Protein AF-A0A4R3S6U0-F1 (afdb_monomer)

Structure (mmCIF, N/CA/C/O backbone):
data_AF-A0A4R3S6U0-F1
#
_entry.id   AF-A0A4R3S6U0-F1
#
loop_
_atom_site.group_PDB
_atom_site.id
_atom_site.type_symbol
_atom_site.label_atom_id
_atom_site.label_alt_id
_atom_site.label_comp_id
_atom_site.label_asym_id
_atom_site.label_entity_id
_atom_site.label_seq_id
_atom_site.pdbx_PDB_ins_code
_atom_site.Cartn_x
_atom_site.Cartn_y
_atom_site.Cartn_z
_atom_site.occupancy
_atom_site.B_iso_or_equiv
_atom_site.auth_seq_id
_atom_site.auth_comp_id
_atom_site.auth_asym_id
_atom_site.auth_atom_id
_atom_site.pdbx_PDB_model_num
ATOM 1 N N . MET A 1 1 ? 14.687 -6.524 -34.944 1.00 71.06 1 MET A N 1
ATOM 2 C CA . MET A 1 1 ? 13.604 -5.857 -34.183 1.00 71.06 1 MET A CA 1
ATOM 3 C C . MET A 1 1 ? 13.564 -6.293 -32.720 1.00 71.06 1 MET A C 1
ATOM 5 O O . MET A 1 1 ? 13.614 -5.415 -31.875 1.00 71.06 1 MET A O 1
ATOM 9 N N . VAL A 1 2 ? 13.598 -7.597 -32.407 1.00 88.25 2 VAL A N 1
ATOM 10 C CA . VAL A 1 2 ? 13.512 -8.126 -31.023 1.00 88.25 2 VAL A CA 1
ATOM 11 C C . VAL A 1 2 ? 14.569 -7.566 -30.052 1.00 88.25 2 VAL A C 1
ATOM 13 O O . VAL A 1 2 ? 14.244 -7.208 -28.924 1.00 88.25 2 VAL A O 1
ATOM 16 N N . VAL A 1 3 ? 15.829 -7.433 -30.481 1.00 93.69 3 VAL A N 1
ATOM 17 C CA . VAL A 1 3 ? 16.906 -6.890 -29.624 1.00 93.69 3 VAL A CA 1
ATOM 18 C C . VAL A 1 3 ? 16.669 -5.418 -29.277 1.00 93.69 3 VAL A C 1
ATOM 20 O O . VAL A 1 3 ? 16.822 -5.022 -28.127 1.00 93.69 3 VAL A O 1
ATOM 23 N N . VAL A 1 4 ? 16.241 -4.618 -30.257 1.00 94.50 4 VAL A N 1
ATOM 24 C CA . VAL A 1 4 ? 15.948 -3.190 -30.058 1.00 94.50 4 VAL A CA 1
ATOM 25 C C . VAL A 1 4 ? 14.746 -3.016 -29.132 1.00 94.50 4 VAL A C 1
ATOM 27 O O . VAL A 1 4 ? 14.790 -2.193 -28.224 1.00 94.50 4 VAL A O 1
ATOM 30 N N . THR A 1 5 ? 13.697 -3.828 -29.305 1.00 95.50 5 THR A N 1
ATOM 31 C CA . THR A 1 5 ? 12.527 -3.793 -28.419 1.00 95.50 5 THR A CA 1
ATOM 32 C C . THR A 1 5 ? 12.876 -4.211 -26.994 1.00 95.50 5 THR A C 1
ATOM 34 O O . THR A 1 5 ? 12.446 -3.548 -26.058 1.00 95.50 5 THR A O 1
ATOM 37 N N . LEU A 1 6 ? 13.691 -5.257 -26.809 1.00 96.31 6 LEU A N 1
ATOM 38 C CA . LEU A 1 6 ? 14.139 -5.690 -25.481 1.00 96.31 6 LEU A CA 1
ATOM 39 C C . LEU A 1 6 ? 14.967 -4.606 -24.790 1.00 96.31 6 LEU A C 1
ATOM 41 O O . LEU A 1 6 ? 14.669 -4.251 -23.655 1.00 96.31 6 LEU A O 1
ATOM 45 N N . ALA A 1 7 ? 15.951 -4.035 -25.490 1.00 96.06 7 ALA A N 1
ATOM 46 C CA . ALA A 1 7 ? 16.781 -2.963 -24.949 1.00 96.06 7 ALA A CA 1
ATOM 47 C C . ALA A 1 7 ? 15.942 -1.745 -24.530 1.00 96.06 7 ALA A C 1
ATOM 49 O O . ALA A 1 7 ? 16.157 -1.189 -23.453 1.00 96.06 7 ALA A O 1
ATOM 50 N N . LEU A 1 8 ? 14.948 -1.366 -25.342 1.00 97.25 8 LEU A N 1
ATOM 51 C CA . LEU A 1 8 ? 14.036 -0.272 -25.019 1.00 97.25 8 LEU A CA 1
ATOM 52 C C . LEU A 1 8 ? 13.187 -0.583 -23.779 1.00 97.25 8 LEU A C 1
ATOM 54 O O . LEU A 1 8 ? 13.078 0.261 -22.895 1.00 97.25 8 LEU A O 1
ATOM 58 N N . VAL A 1 9 ? 12.623 -1.790 -23.677 1.00 95.75 9 VAL A N 1
ATOM 59 C CA . VAL A 1 9 ? 11.838 -2.208 -22.503 1.00 95.75 9 VAL A CA 1
ATOM 60 C C . VAL A 1 9 ? 12.694 -2.186 -21.238 1.00 95.75 9 VAL A C 1
ATOM 62 O O . VAL A 1 9 ? 12.260 -1.648 -20.223 1.00 95.75 9 VAL A O 1
ATOM 65 N N . THR A 1 10 ? 13.922 -2.709 -21.293 1.00 95.25 10 THR A N 1
ATOM 66 C CA . THR A 1 10 ? 14.844 -2.685 -20.150 1.00 95.25 10 THR A CA 1
ATOM 67 C C . THR A 1 10 ? 15.194 -1.257 -19.740 1.00 95.25 10 THR A C 1
ATOM 69 O O . THR A 1 10 ? 15.184 -0.949 -18.549 1.00 95.25 10 THR A O 1
ATOM 72 N N . LEU A 1 11 ? 15.454 -0.370 -20.705 1.00 96.88 11 LEU A N 1
ATOM 73 C CA . LEU A 1 11 ? 15.731 1.037 -20.427 1.00 96.88 11 LEU A CA 1
ATOM 74 C C . LEU A 1 11 ? 14.535 1.718 -19.751 1.00 96.88 11 LEU A C 1
ATOM 76 O O . LEU A 1 11 ? 14.707 2.370 -18.725 1.00 96.88 11 LEU A O 1
ATOM 80 N N . LEU A 1 12 ? 13.325 1.537 -20.286 1.00 95.56 12 LEU A N 1
ATOM 81 C CA . LEU A 1 12 ? 12.105 2.117 -19.721 1.00 95.56 12 LEU A CA 1
ATOM 82 C C . LEU A 1 12 ? 11.818 1.584 -18.313 1.00 95.56 12 LEU A C 1
ATOM 84 O O . LEU A 1 12 ? 11.481 2.365 -17.424 1.00 95.56 12 LEU A O 1
ATOM 88 N N . ALA A 1 13 ? 12.005 0.281 -18.086 1.00 93.56 13 ALA A N 1
ATOM 89 C CA . ALA A 1 13 ? 11.880 -0.321 -16.762 1.00 93.56 13 ALA A CA 1
ATOM 90 C C . ALA A 1 13 ? 12.914 0.254 -15.779 1.00 93.56 13 ALA A C 1
ATOM 92 O O . ALA A 1 13 ? 12.564 0.593 -14.650 1.00 93.56 13 ALA A O 1
ATOM 93 N N . GLY A 1 14 ? 14.164 0.434 -16.217 1.00 94.44 14 GLY A N 1
ATOM 94 C CA . GLY A 1 14 ? 15.216 1.066 -15.421 1.00 94.44 14 GLY A CA 1
ATOM 95 C C . GLY A 1 14 ? 14.895 2.520 -15.065 1.00 94.44 14 GLY A C 1
ATOM 96 O O . GLY A 1 14 ? 14.987 2.898 -13.901 1.00 94.44 14 GLY A O 1
ATOM 97 N N . VAL A 1 15 ? 14.446 3.321 -16.036 1.00 95.75 15 VAL A N 1
ATOM 98 C CA . VAL A 1 15 ? 14.030 4.718 -15.811 1.00 95.75 15 VAL A CA 1
ATOM 99 C C . VAL A 1 15 ? 12.855 4.792 -14.838 1.00 95.75 15 VAL A C 1
ATOM 101 O O . VAL A 1 15 ? 12.877 5.604 -13.915 1.00 95.75 15 VAL A O 1
ATOM 104 N N . ARG A 1 16 ? 11.854 3.920 -15.000 1.00 93.56 16 ARG A N 1
ATOM 105 C CA . ARG A 1 16 ? 10.701 3.818 -14.096 1.00 93.56 16 ARG A CA 1
ATOM 106 C C . ARG A 1 16 ? 11.122 3.457 -12.675 1.00 93.56 16 ARG A C 1
ATOM 108 O O . ARG A 1 16 ? 10.595 4.023 -11.722 1.00 93.56 16 ARG A O 1
ATOM 115 N N . LEU A 1 17 ? 12.052 2.516 -12.535 1.00 93.44 17 LEU A N 1
ATOM 116 C CA . LEU A 1 17 ? 12.566 2.103 -11.237 1.00 93.44 17 LEU A CA 1
ATOM 117 C C . LEU A 1 17 ? 13.299 3.259 -10.557 1.00 93.44 17 LEU A C 1
ATOM 119 O O . LEU A 1 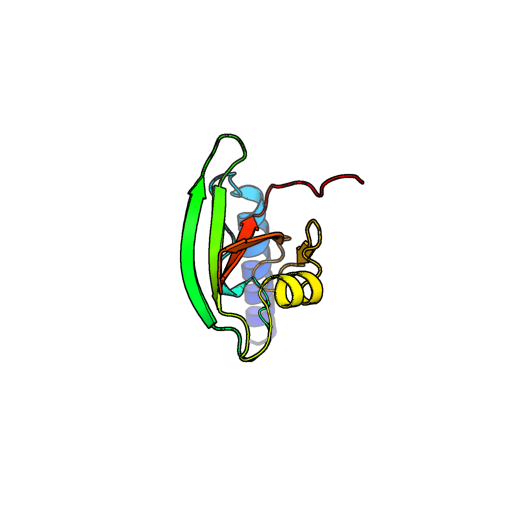17 ? 12.996 3.589 -9.417 1.00 93.44 17 LEU A O 1
ATOM 123 N N . VAL A 1 18 ? 14.223 3.909 -11.267 1.00 93.94 18 VAL A N 1
ATOM 124 C CA . VAL A 1 18 ? 14.965 5.056 -10.734 1.00 93.94 18 VAL A CA 1
ATOM 125 C C . VAL A 1 18 ? 14.008 6.180 -10.340 1.00 93.94 18 VAL A C 1
ATOM 127 O O . VAL A 1 18 ? 14.171 6.752 -9.266 1.00 93.94 18 VAL A O 1
ATOM 130 N N . SER A 1 19 ? 12.978 6.463 -11.144 1.00 92.25 19 SER A N 1
ATOM 131 C CA . SER A 1 19 ? 12.027 7.532 -10.831 1.00 92.25 19 SER A CA 1
ATOM 132 C C . SER A 1 19 ? 11.189 7.248 -9.583 1.00 92.25 19 SER A C 1
ATOM 134 O O . SER A 1 19 ? 10.945 8.176 -8.816 1.00 92.25 19 SER A O 1
ATOM 136 N N . LEU A 1 20 ? 10.813 5.987 -9.326 1.00 90.56 20 LEU A N 1
ATOM 137 C CA . LEU A 1 20 ? 10.078 5.604 -8.112 1.00 90.56 20 LEU A CA 1
ATOM 138 C C . LEU A 1 20 ? 10.812 5.952 -6.826 1.00 90.56 20 LEU A C 1
ATOM 140 O O . LEU A 1 20 ? 10.161 6.293 -5.847 1.00 90.56 20 LEU A O 1
ATOM 144 N N . PHE A 1 21 ? 12.137 5.818 -6.816 1.00 89.19 21 PHE A N 1
ATOM 145 C CA . PHE A 1 21 ? 12.943 6.060 -5.622 1.00 89.19 21 PHE A CA 1
ATOM 146 C C . PHE A 1 21 ? 13.496 7.485 -5.577 1.00 89.19 21 PHE A C 1
ATOM 148 O O . PHE A 1 21 ? 13.505 8.092 -4.512 1.00 89.19 21 PHE A O 1
ATOM 155 N N . ALA A 1 22 ? 13.929 8.042 -6.713 1.00 92.25 22 ALA A N 1
ATOM 156 C CA . ALA A 1 22 ? 14.519 9.380 -6.767 1.00 92.25 22 ALA A CA 1
ATOM 157 C C . ALA A 1 22 ? 13.505 10.500 -6.483 1.00 92.25 22 ALA A C 1
ATOM 159 O O . ALA A 1 22 ? 13.891 11.556 -5.990 1.00 92.25 22 ALA A O 1
ATOM 160 N N . PHE A 1 23 ? 12.225 10.267 -6.784 1.00 91.56 23 PHE A N 1
ATOM 161 C CA . PHE A 1 23 ? 11.142 11.228 -6.560 1.00 91.56 23 PHE A CA 1
ATOM 162 C C . PHE A 1 23 ? 10.154 10.777 -5.478 1.00 91.56 23 PHE A C 1
ATOM 164 O O . PHE A 1 23 ? 9.062 11.333 -5.398 1.00 91.56 23 PHE A O 1
ATOM 171 N N . ALA A 1 24 ? 10.514 9.781 -4.662 1.00 91.31 24 ALA A N 1
ATOM 172 C CA . ALA A 1 24 ? 9.668 9.340 -3.561 1.00 91.31 24 ALA A CA 1
ATOM 173 C C . ALA A 1 24 ? 9.504 10.467 -2.534 1.00 91.31 24 ALA A C 1
ATOM 175 O O . ALA A 1 24 ? 10.493 11.051 -2.086 1.00 91.31 24 ALA A O 1
ATOM 176 N N . THR A 1 25 ? 8.267 10.743 -2.129 1.00 92.25 25 THR A N 1
ATOM 177 C CA . THR A 1 25 ? 7.971 11.734 -1.087 1.00 92.25 25 THR A CA 1
ATOM 178 C C . THR A 1 25 ? 7.143 11.127 0.035 1.00 92.25 25 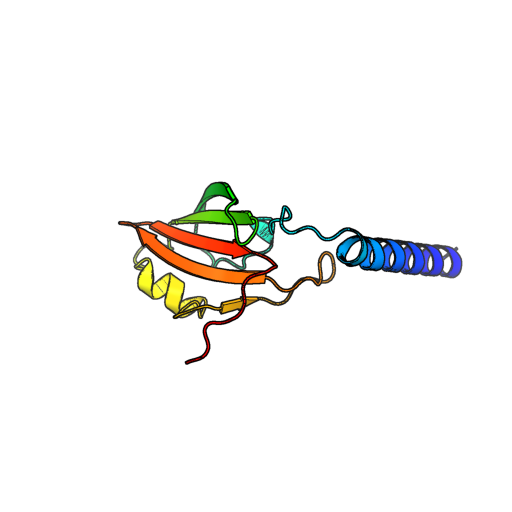THR A C 1
ATOM 180 O O . THR A 1 25 ? 6.388 10.179 -0.183 1.00 92.25 25 THR A O 1
ATOM 183 N N . GLU A 1 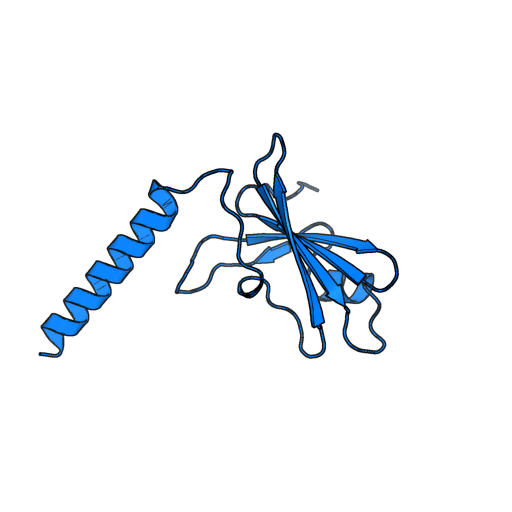26 ? 7.206 11.720 1.230 1.00 88.19 26 GLU A N 1
ATOM 184 C CA . GLU A 1 26 ? 6.308 11.370 2.343 1.00 88.19 26 GLU A CA 1
ATOM 185 C C . GLU A 1 26 ? 4.823 11.553 1.980 1.00 88.19 26 GLU A C 1
ATOM 187 O O . GLU A 1 26 ? 3.952 11.011 2.651 1.00 88.19 26 GLU A O 1
ATOM 192 N N . GLY A 1 27 ? 4.529 12.279 0.895 1.00 92.38 27 GLY A N 1
ATOM 193 C CA . GLY A 1 27 ? 3.194 12.442 0.337 1.00 92.38 27 GLY A CA 1
ATOM 194 C C . GLY A 1 27 ? 2.683 11.253 -0.481 1.00 92.38 27 GLY A C 1
ATOM 195 O O . GLY A 1 27 ? 1.495 11.232 -0.813 1.00 92.38 27 GLY A O 1
ATOM 196 N N . ASP A 1 28 ? 3.535 10.293 -0.831 1.00 93.50 28 ASP A N 1
ATOM 197 C CA . ASP A 1 28 ? 3.154 9.144 -1.648 1.00 93.50 28 ASP A CA 1
ATOM 198 C C . ASP A 1 28 ? 2.389 8.110 -0.829 1.00 93.50 28 ASP A C 1
ATOM 200 O O . ASP A 1 28 ? 2.788 7.761 0.281 1.00 93.50 28 ASP A O 1
ATOM 204 N N . VAL A 1 29 ? 1.328 7.563 -1.421 1.00 95.44 29 VAL A N 1
ATOM 205 C CA . VAL A 1 29 ? 0.544 6.481 -0.823 1.00 95.44 29 VAL A CA 1
ATOM 206 C C . VAL A 1 29 ? 0.428 5.304 -1.787 1.00 95.44 29 VAL A C 1
ATOM 208 O O . VAL A 1 29 ? 0.358 5.517 -3.003 1.00 95.44 29 VAL A O 1
ATOM 211 N N . PRO A 1 30 ? 0.453 4.066 -1.274 1.00 94.38 30 PRO A N 1
ATOM 212 C CA . PRO A 1 30 ? 0.227 2.885 -2.087 1.00 94.38 30 PRO A CA 1
ATOM 213 C C . PRO A 1 30 ? -1.216 2.845 -2.611 1.00 94.38 30 PRO A C 1
ATOM 215 O O . PRO A 1 30 ? -2.133 3.156 -1.855 1.00 94.38 30 PRO A O 1
ATOM 218 N N . PRO A 1 31 ? -1.447 2.449 -3.878 1.00 93.19 31 PRO A N 1
ATOM 219 C CA . PRO A 1 31 ? -2.805 2.260 -4.390 1.00 93.19 31 PRO A CA 1
ATOM 220 C C . PRO A 1 31 ? -3.464 1.053 -3.713 1.00 93.19 31 PRO A C 1
ATOM 222 O O . PRO A 1 31 ? -2.765 0.079 -3.414 1.00 93.19 31 PRO A O 1
ATOM 225 N N . ALA A 1 32 ? -4.792 1.031 -3.561 1.00 93.06 32 ALA A N 1
ATOM 226 C CA . ALA A 1 32 ? -5.492 -0.121 -2.973 1.00 93.06 32 ALA A CA 1
ATOM 227 C C . ALA A 1 32 ? -5.161 -1.464 -3.652 1.00 93.06 32 ALA A C 1
ATOM 229 O O . ALA A 1 32 ? -5.022 -2.484 -2.981 1.00 93.06 32 ALA A O 1
ATOM 230 N N . SER A 1 33 ? -4.924 -1.466 -4.971 1.00 90.94 33 SER A N 1
ATOM 231 C CA . SER A 1 33 ? -4.521 -2.662 -5.730 1.00 90.94 33 SER A CA 1
ATOM 232 C C . SER A 1 33 ? -3.175 -3.261 -5.305 1.00 90.94 33 SER A C 1
ATOM 234 O O . SER A 1 33 ? -2.817 -4.351 -5.746 1.00 90.94 33 SER A O 1
ATOM 236 N N . SER A 1 34 ? -2.382 -2.534 -4.517 1.00 92.00 34 SER A N 1
ATOM 237 C CA . SER A 1 34 ? -1.138 -3.045 -3.948 1.00 92.00 34 SER A CA 1
ATOM 238 C C . SER A 1 34 ? -1.361 -3.864 -2.679 1.00 92.00 34 SER A C 1
ATOM 240 O O . SER A 1 34 ? -0.431 -4.546 -2.268 1.00 92.00 34 SER A O 1
ATOM 242 N N . VAL A 1 35 ? -2.552 -3.844 -2.074 1.00 92.12 35 VAL A N 1
ATOM 243 C CA . VAL A 1 35 ? -2.900 -4.664 -0.906 1.00 92.12 35 VAL A CA 1
ATOM 244 C C . VAL A 1 35 ? -3.578 -5.946 -1.381 1.00 92.12 35 VAL A C 1
ATOM 246 O O . VAL A 1 35 ? -4.602 -5.913 -2.059 1.00 92.12 35 VAL A O 1
ATOM 249 N N . SER A 1 36 ? -2.997 -7.097 -1.041 1.00 90.62 36 SER A N 1
ATOM 250 C CA . SER A 1 36 ? -3.532 -8.397 -1.464 1.00 90.62 36 SER A CA 1
ATOM 251 C C . SER A 1 36 ? -4.689 -8.821 -0.558 1.00 90.62 36 SER A C 1
ATOM 253 O O . SER A 1 36 ? -4.469 -9.442 0.479 1.00 90.62 36 SER A O 1
ATOM 255 N N . LEU A 1 37 ? -5.921 -8.478 -0.936 1.00 92.56 37 LEU A N 1
ATOM 256 C CA . LEU A 1 37 ? -7.123 -8.891 -0.207 1.00 92.56 37 LEU A CA 1
ATOM 257 C C . LEU A 1 37 ? -7.541 -10.324 -0.590 1.00 92.56 37 LEU A C 1
ATOM 259 O O . LEU A 1 37 ? -7.448 -10.691 -1.766 1.00 92.56 37 LEU A O 1
ATOM 263 N N . PRO A 1 38 ? -8.004 -11.152 0.366 1.00 91.56 38 PRO A N 1
ATOM 264 C CA . PRO A 1 38 ? -8.497 -12.487 0.058 1.00 91.56 38 PRO A CA 1
ATOM 265 C C . PRO A 1 38 ? -9.797 -12.423 -0.749 1.00 91.56 38 PRO A C 1
ATOM 267 O O . PRO A 1 38 ? -10.547 -11.446 -0.701 1.00 91.56 38 PRO A O 1
ATOM 270 N N . ALA A 1 39 ? -10.072 -13.491 -1.498 1.00 92.81 39 ALA A N 1
ATOM 271 C CA . ALA A 1 39 ? -11.300 -13.596 -2.276 1.00 92.81 39 ALA A CA 1
ATOM 272 C C . ALA A 1 39 ? -12.537 -13.473 -1.371 1.00 92.81 39 ALA A C 1
ATOM 274 O O . ALA A 1 39 ? -12.580 -14.048 -0.284 1.00 92.81 39 ALA A O 1
ATOM 275 N N . GLY A 1 40 ? -13.542 -12.734 -1.841 1.00 93.19 40 GLY A N 1
ATOM 276 C CA . GLY A 1 40 ? -14.755 -12.439 -1.075 1.00 93.19 40 GLY A CA 1
ATOM 277 C C . GLY A 1 40 ? -14.665 -11.181 -0.208 1.00 93.19 40 GLY A C 1
ATOM 278 O O . GLY A 1 40 ? -15.704 -10.721 0.250 1.00 93.19 40 GLY A O 1
ATOM 279 N N . SER A 1 41 ? -13.477 -10.593 -0.022 1.00 95.75 41 SER A N 1
ATOM 280 C CA . SER A 1 41 ? -13.360 -9.253 0.557 1.00 95.75 41 SER A CA 1
ATOM 281 C C . SER A 1 41 ? -13.792 -8.185 -0.443 1.00 95.75 41 SER A C 1
ATOM 283 O O . SER A 1 41 ? -13.483 -8.270 -1.634 1.00 95.75 41 SER A O 1
ATOM 285 N N . GLU A 1 42 ? -14.446 -7.140 0.053 1.00 96.12 42 GLU A N 1
ATOM 286 C CA . GLU A 1 42 ? -14.915 -6.014 -0.754 1.00 96.12 42 GLU A CA 1
ATOM 287 C C . GLU A 1 42 ? -14.303 -4.708 -0.241 1.00 96.12 42 GLU A C 1
ATOM 289 O O . GLU A 1 42 ? -14.375 -4.401 0.949 1.00 96.12 42 GLU A O 1
ATOM 294 N N . LEU A 1 43 ? -13.696 -3.929 -1.139 1.00 96.81 43 LEU A N 1
ATOM 295 C CA . LEU A 1 43 ? -13.220 -2.585 -0.824 1.00 96.81 43 LEU A CA 1
ATOM 296 C C . LEU A 1 43 ? -14.404 -1.614 -0.872 1.00 96.81 43 LEU A C 1
ATOM 298 O O . LEU A 1 43 ? -14.970 -1.381 -1.937 1.00 96.81 43 LEU A O 1
ATOM 302 N N . ILE A 1 44 ? -14.764 -1.056 0.279 1.00 97.44 44 ILE A N 1
ATOM 303 C CA . ILE A 1 44 ? -15.892 -0.129 0.433 1.00 97.44 44 ILE A CA 1
ATOM 304 C C . ILE A 1 44 ? -15.456 1.310 0.170 1.00 97.44 44 ILE A C 1
ATOM 306 O O . ILE A 1 44 ? -16.174 2.061 -0.486 1.00 97.44 44 ILE A O 1
ATOM 310 N N . ALA A 1 45 ? -14.283 1.685 0.680 1.00 96.69 45 ALA A N 1
ATOM 311 C CA . ALA A 1 45 ? -13.726 3.020 0.525 1.00 96.69 45 ALA A CA 1
ATOM 312 C C . ALA A 1 45 ? -12.197 2.975 0.456 1.00 96.69 45 ALA A C 1
ATOM 314 O O . ALA A 1 45 ? -11.560 2.123 1.080 1.00 96.69 45 ALA A O 1
ATOM 315 N N . GLU A 1 46 ? -11.633 3.913 -0.300 1.00 97.38 46 GLU A N 1
ATOM 316 C CA . GLU A 1 46 ? -10.204 4.206 -0.377 1.00 97.38 46 GLU A CA 1
ATOM 317 C C . GLU A 1 46 ? -10.027 5.711 -0.191 1.00 97.38 46 GLU A C 1
ATOM 319 O O . GLU A 1 46 ? -10.529 6.513 -0.982 1.00 97.38 46 GLU A O 1
ATOM 324 N N . GLU A 1 47 ? -9.314 6.087 0.862 1.00 97.38 47 GLU A N 1
ATOM 325 C CA . GLU A 1 47 ? -9.033 7.472 1.215 1.00 97.38 47 GLU A CA 1
ATOM 326 C C . GLU A 1 47 ? -7.531 7.679 1.409 1.00 97.38 47 GLU A C 1
ATOM 328 O O . GLU A 1 47 ? -6.764 6.735 1.609 1.00 97.38 47 GLU A O 1
ATOM 333 N N . LYS A 1 48 ? -7.096 8.937 1.335 1.00 97.00 48 LYS A N 1
ATOM 334 C CA . LYS A 1 48 ? -5.718 9.337 1.608 1.00 97.00 48 LYS A CA 1
ATOM 335 C C . LYS A 1 48 ? -5.705 10.276 2.801 1.00 97.00 48 LYS A C 1
ATOM 337 O O . LYS A 1 48 ? -6.252 11.371 2.712 1.00 97.00 48 LYS A O 1
ATOM 342 N N . ASP A 1 49 ? -4.939 9.898 3.812 1.00 96.69 49 ASP A N 1
ATOM 343 C CA . ASP A 1 49 ? -4.713 10.701 5.006 1.00 96.69 49 ASP A CA 1
ATOM 344 C C . ASP A 1 49 ? -3.240 11.062 5.156 1.00 96.69 49 ASP A C 1
ATOM 346 O O . ASP A 1 49 ? -2.352 10.328 4.720 1.00 96.69 49 ASP A O 1
ATOM 350 N N . CYS A 1 50 ? -2.979 12.210 5.781 1.00 94.50 50 CYS A N 1
ATOM 351 C CA . CYS A 1 50 ? -1.637 12.741 5.981 1.00 94.50 50 CYS A CA 1
ATOM 352 C C . CYS A 1 50 ? -1.489 13.358 7.371 1.00 94.50 50 CYS A C 1
ATOM 354 O O . CYS A 1 50 ? -2.355 14.099 7.834 1.00 94.50 50 CYS A O 1
ATOM 356 N N . ALA A 1 51 ? -0.347 13.116 8.008 1.00 91.56 51 ALA A N 1
ATOM 357 C CA . ALA A 1 51 ? 0.044 13.783 9.245 1.00 91.56 51 ALA A CA 1
ATOM 358 C C . ALA A 1 51 ? 1.563 14.007 9.279 1.00 91.56 51 ALA A C 1
ATOM 360 O O . ALA A 1 51 ? 2.260 13.802 8.291 1.00 91.56 51 ALA A O 1
ATOM 361 N N . SER A 1 52 ? 2.088 14.403 10.441 1.00 85.56 52 SER A N 1
ATOM 362 C CA . SER A 1 52 ? 3.522 14.662 10.660 1.00 85.56 52 SER A CA 1
ATOM 363 C C . SER A 1 52 ? 4.445 13.482 10.288 1.00 85.56 52 SER A C 1
ATOM 365 O O . SER A 1 52 ? 5.630 13.678 10.063 1.00 85.56 52 SER A O 1
ATOM 367 N N . GLY A 1 53 ? 3.916 12.253 10.225 1.00 82.94 53 GLY A N 1
ATOM 368 C CA . GLY A 1 53 ? 4.662 11.043 9.849 1.00 82.94 53 GLY A CA 1
ATOM 369 C C . GLY A 1 53 ? 4.543 10.635 8.375 1.00 82.94 53 GLY A C 1
ATOM 370 O O . GLY A 1 53 ? 4.842 9.486 8.059 1.00 82.94 53 GLY A O 1
ATOM 371 N N . GLY A 1 54 ? 4.053 11.525 7.508 1.00 91.06 54 GLY A N 1
ATOM 372 C CA . GLY A 1 54 ? 3.775 11.259 6.096 1.00 91.06 54 GLY A CA 1
ATOM 373 C C . GLY A 1 54 ? 2.310 10.933 5.815 1.00 91.06 54 GLY A C 1
ATOM 374 O O . GLY A 1 54 ? 1.439 11.105 6.672 1.00 91.06 54 GLY A O 1
ATOM 375 N N . CYS A 1 55 ? 2.035 10.493 4.591 1.00 95.31 55 CYS A N 1
ATOM 376 C CA . CYS A 1 55 ? 0.715 10.096 4.127 1.00 95.31 55 CYS A CA 1
ATOM 377 C C . CYS A 1 55 ? 0.573 8.574 4.037 1.00 95.31 55 CYS A C 1
ATOM 379 O O . CYS A 1 55 ? 1.545 7.840 3.854 1.00 95.31 55 CYS A O 1
ATOM 381 N N . TRP A 1 56 ? -0.665 8.107 4.133 1.00 96.50 56 TRP A N 1
ATOM 382 C CA . TRP A 1 56 ? -1.045 6.707 4.001 1.00 96.50 56 TRP A CA 1
ATOM 383 C C . TRP A 1 56 ? -2.403 6.588 3.307 1.00 96.50 56 TRP A C 1
ATOM 385 O O . TRP A 1 56 ? -3.212 7.517 3.328 1.00 96.50 56 TRP A O 1
ATOM 395 N N . ALA A 1 57 ? -2.647 5.440 2.686 1.00 97.38 57 ALA A N 1
ATOM 396 C CA . ALA A 1 57 ? -3.972 5.064 2.221 1.00 97.38 57 ALA A CA 1
ATOM 397 C C . ALA A 1 57 ? -4.762 4.441 3.381 1.00 97.38 57 ALA A C 1
ATOM 399 O O . ALA A 1 57 ? -4.215 3.647 4.154 1.00 97.38 57 ALA A O 1
ATOM 400 N N . VAL A 1 58 ? -6.035 4.804 3.498 1.00 97.62 58 VAL A N 1
ATOM 401 C CA . VAL A 1 58 ? -7.013 4.207 4.411 1.00 97.62 58 VAL A CA 1
ATOM 402 C C . VAL A 1 58 ? -8.000 3.418 3.562 1.00 97.62 58 VAL A C 1
ATOM 404 O O . VAL A 1 58 ? -8.689 3.980 2.715 1.00 97.62 58 VAL A O 1
ATOM 407 N N . LEU A 1 59 ? -8.031 2.104 3.757 1.00 97.81 59 LEU A N 1
ATOM 408 C CA . LEU A 1 59 ? -8.873 1.184 3.004 1.00 97.81 59 LEU A CA 1
ATOM 409 C C . LEU A 1 59 ? -9.914 0.585 3.942 1.00 97.81 59 LEU A C 1
ATOM 411 O O . LEU A 1 59 ? -9.571 -0.190 4.835 1.00 97.81 59 LEU A O 1
ATOM 415 N N . SER A 1 60 ? -11.184 0.903 3.727 1.00 97.62 60 SER A N 1
ATOM 416 C CA . SER A 1 60 ? -12.284 0.274 4.457 1.00 97.62 60 SER A CA 1
ATOM 417 C C . SER A 1 60 ? -12.692 -0.994 3.722 1.00 97.62 60 SER A C 1
ATOM 419 O O . SER A 1 60 ? -13.260 -0.934 2.632 1.00 97.62 60 SER A O 1
ATOM 421 N N . VAL A 1 61 ? -12.393 -2.152 4.303 1.00 97.50 61 VAL A N 1
ATOM 422 C CA . VAL A 1 61 ? -12.625 -3.456 3.678 1.00 97.50 61 VAL A CA 1
ATOM 423 C C . VAL A 1 61 ? -13.703 -4.210 4.436 1.00 97.50 61 VAL A C 1
ATOM 425 O O . VAL A 1 61 ? -13.589 -4.441 5.638 1.00 97.50 61 VAL A O 1
ATOM 428 N N . ARG A 1 62 ? -14.738 -4.647 3.724 1.00 97.38 62 ARG A N 1
ATOM 429 C CA . ARG A 1 62 ? -15.692 -5.626 4.236 1.00 97.38 62 ARG A CA 1
ATOM 430 C C . ARG A 1 62 ? -15.074 -7.022 4.108 1.00 97.38 62 ARG A C 1
ATOM 432 O O . ARG A 1 62 ? -14.681 -7.393 2.997 1.00 97.38 62 ARG A O 1
ATOM 439 N N . PRO A 1 63 ? -14.961 -7.792 5.203 1.00 96.31 63 PRO A N 1
ATOM 440 C CA . PRO A 1 63 ? -14.473 -9.161 5.135 1.00 96.31 63 PRO A CA 1
ATOM 441 C C . PRO A 1 63 ? -15.395 -10.083 4.326 1.00 96.31 63 PRO A C 1
ATOM 443 O O . PRO A 1 63 ? -16.565 -9.752 4.118 1.00 96.31 63 PRO A O 1
ATOM 446 N N . PRO A 1 64 ? -14.902 -11.266 3.919 1.00 95.56 64 PRO A N 1
ATOM 447 C CA . PRO A 1 64 ? -15.755 -12.306 3.360 1.00 95.56 64 PRO A CA 1
ATOM 448 C C . PRO A 1 64 ? -16.881 -12.685 4.328 1.00 95.56 64 PRO A C 1
ATOM 450 O O . PRO A 1 64 ? -16.733 -12.579 5.548 1.00 95.56 64 PRO A O 1
ATOM 453 N N . GLU A 1 65 ? -18.000 -13.168 3.791 1.00 93.75 65 GLU A N 1
ATOM 454 C CA . GLU A 1 65 ? -19.159 -13.556 4.598 1.00 93.75 65 GLU A CA 1
ATOM 455 C C . GLU A 1 65 ? -18.775 -14.560 5.702 1.00 93.75 65 GLU A C 1
ATOM 457 O O . GLU A 1 65 ? -18.088 -15.553 5.459 1.00 93.75 65 GLU A O 1
ATOM 462 N N . GLY A 1 66 ? -19.204 -14.281 6.936 1.00 92.12 66 GLY A N 1
ATOM 463 C CA . GLY A 1 66 ? -18.909 -15.112 8.107 1.00 92.12 66 GLY A CA 1
ATOM 464 C C . GLY A 1 66 ? -17.499 -14.947 8.692 1.00 92.12 66 GLY A C 1
ATOM 465 O O . GLY A 1 66 ? -17.199 -15.581 9.704 1.00 92.12 66 GLY A O 1
ATOM 466 N N . VAL A 1 67 ? -16.644 -14.098 8.112 1.00 95.19 67 VAL A N 1
ATOM 467 C CA . VAL A 1 67 ? -15.313 -13.774 8.647 1.00 95.19 67 VAL A CA 1
ATOM 468 C C . VAL A 1 67 ? -15.386 -12.478 9.446 1.00 95.19 67 VAL A C 1
ATOM 470 O O . VAL A 1 67 ? -15.856 -11.458 8.952 1.00 95.19 67 VAL A O 1
ATOM 473 N N . ARG A 1 68 ? -14.883 -12.484 10.685 1.00 95.38 68 ARG A N 1
ATOM 474 C CA . ARG A 1 68 ? -14.801 -11.253 11.484 1.00 95.38 68 ARG A CA 1
ATOM 475 C C . ARG A 1 68 ? -13.617 -10.397 11.020 1.00 95.38 68 ARG A C 1
ATOM 477 O O . ARG A 1 68 ? -12.581 -10.960 10.655 1.00 95.38 68 ARG A O 1
ATOM 484 N N . PRO A 1 69 ? -13.687 -9.057 11.115 1.00 94.81 69 PRO A N 1
ATOM 485 C CA . PRO A 1 69 ? -12.580 -8.179 10.732 1.00 94.81 69 PRO A CA 1
ATOM 486 C C . PRO A 1 69 ? -11.235 -8.538 11.380 1.00 94.81 69 PRO A C 1
ATOM 488 O O . PRO A 1 69 ? -10.203 -8.517 10.712 1.00 94.81 69 PRO A O 1
ATOM 491 N N . GLN A 1 70 ? -11.228 -8.937 12.657 1.00 93.69 70 GLN A N 1
ATOM 492 C CA . GLN A 1 70 ? -9.990 -9.308 13.354 1.00 93.69 70 GLN A CA 1
ATOM 493 C C . GLN A 1 70 ? -9.385 -10.612 12.815 1.00 93.69 70 GLN A C 1
ATOM 495 O O . GLN A 1 70 ? -8.163 -10.747 12.753 1.00 93.69 70 GLN A O 1
ATOM 500 N N . ASP A 1 71 ? -10.226 -11.556 12.388 1.00 94.00 71 ASP A N 1
ATOM 501 C CA . ASP A 1 71 ? -9.767 -12.810 11.787 1.00 94.00 71 ASP A CA 1
ATOM 502 C C . ASP A 1 71 ? -9.186 -12.548 10.385 1.00 94.00 71 ASP A C 1
ATOM 504 O O . ASP A 1 71 ? -8.156 -13.119 10.021 1.00 94.00 71 ASP A O 1
ATOM 508 N N . LEU A 1 72 ? -9.779 -11.613 9.627 1.00 93.44 72 LEU A N 1
ATOM 509 C CA . LEU A 1 72 ? -9.218 -11.134 8.361 1.00 93.44 72 LEU A CA 1
ATOM 510 C C . LEU A 1 72 ? -7.844 -10.476 8.572 1.00 93.44 72 LEU A C 1
ATOM 512 O O . LEU A 1 72 ? -6.890 -10.832 7.881 1.00 93.44 72 LEU A O 1
ATOM 516 N N . ALA A 1 73 ? -7.714 -9.577 9.551 1.00 93.88 73 ALA A N 1
ATOM 517 C CA . ALA A 1 73 ? -6.444 -8.936 9.902 1.00 93.88 73 ALA A CA 1
ATOM 518 C C . ALA A 1 73 ? -5.346 -9.959 10.228 1.00 93.88 73 ALA A C 1
ATOM 520 O O . ALA A 1 73 ? -4.228 -9.876 9.713 1.00 93.88 73 ALA A O 1
ATOM 521 N N . ALA A 1 74 ? -5.681 -10.959 11.050 1.00 92.50 74 ALA A N 1
ATOM 522 C CA . ALA A 1 74 ? -4.771 -12.039 11.411 1.00 92.50 74 ALA A CA 1
ATOM 523 C C . ALA A 1 74 ? -4.369 -12.876 10.186 1.00 92.50 74 ALA A C 1
ATOM 525 O O . ALA A 1 74 ? -3.192 -13.197 10.025 1.00 92.50 74 ALA A O 1
ATOM 526 N N . SER A 1 75 ? -5.312 -13.169 9.283 1.00 91.50 75 SER A N 1
ATOM 527 C CA . SER A 1 75 ? -5.027 -13.902 8.040 1.00 91.50 75 SER A CA 1
ATOM 528 C C . SER A 1 75 ? -4.071 -13.150 7.104 1.00 91.50 75 SER A C 1
ATOM 530 O O . SER A 1 75 ? -3.278 -13.768 6.397 1.00 91.50 75 SER A O 1
ATOM 532 N N . LEU A 1 76 ? -4.103 -11.815 7.150 1.00 90.62 76 LEU A N 1
ATOM 533 C CA . LEU A 1 76 ? -3.207 -10.924 6.411 1.00 90.62 76 LEU A CA 1
ATOM 534 C C . LEU A 1 76 ? -1.875 -10.674 7.143 1.00 90.62 76 LEU A C 1
ATOM 536 O O . LEU A 1 76 ? -1.015 -9.953 6.636 1.00 90.62 76 LEU A O 1
ATOM 540 N N . GLY A 1 77 ? -1.687 -11.258 8.331 1.00 91.31 77 GLY A N 1
ATOM 541 C CA . GLY A 1 77 ? -0.491 -11.088 9.154 1.00 91.31 77 GLY A CA 1
ATOM 542 C C . GLY A 1 77 ? -0.355 -9.695 9.774 1.00 91.31 77 GLY A C 1
ATOM 543 O O . GLY A 1 77 ? 0.744 -9.313 10.166 1.00 91.31 77 GLY A O 1
ATOM 544 N N . MET A 1 78 ? -1.442 -8.922 9.860 1.00 90.38 78 MET A N 1
ATOM 545 C CA . MET A 1 78 ? -1.450 -7.527 10.329 1.00 90.38 78 MET A CA 1
ATOM 546 C C . MET A 1 78 ? -1.514 -7.406 11.862 1.00 90.38 78 MET A C 1
ATOM 548 O O . MET A 1 78 ? -2.014 -6.423 12.395 1.00 90.38 78 MET A O 1
ATOM 552 N N . THR A 1 79 ? -1.002 -8.395 12.595 1.00 86.56 79 THR A N 1
ATOM 553 C CA . THR A 1 79 ? -0.998 -8.420 14.065 1.00 86.56 79 THR A CA 1
ATOM 554 C C . THR A 1 79 ? 0.445 -8.386 14.590 1.00 86.56 79 THR A C 1
ATOM 556 O O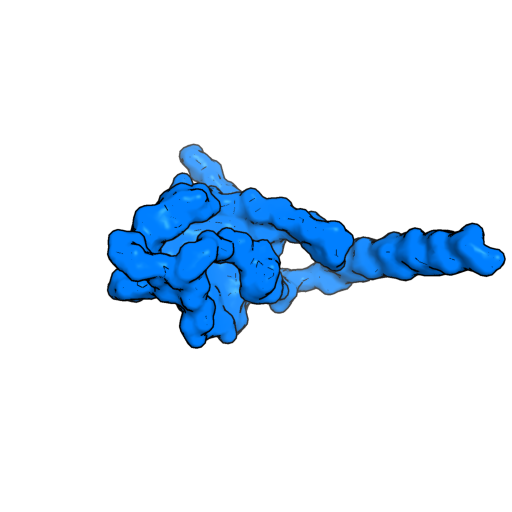 . THR A 1 79 ? 1.069 -9.447 14.669 1.00 86.56 79 THR A O 1
ATOM 559 N N . PRO A 1 80 ? 1.015 -7.212 14.945 1.00 83.31 80 PRO A N 1
ATOM 560 C CA . PRO A 1 80 ? 0.407 -5.870 14.937 1.00 83.31 80 PRO A CA 1
ATOM 561 C C . PRO A 1 80 ? 0.505 -5.135 13.589 1.00 83.31 80 PRO A C 1
ATOM 563 O O . PRO A 1 80 ? -0.217 -4.170 13.357 1.00 83.31 80 PRO A O 1
ATOM 566 N N . GLN A 1 81 ? 1.433 -5.546 12.724 1.00 88.69 81 GLN A N 1
ATOM 567 C CA . GLN A 1 81 ? 1.693 -4.927 11.427 1.00 88.69 81 GLN A CA 1
ATOM 568 C C . GLN A 1 81 ? 2.228 -5.980 10.460 1.00 88.69 81 GLN A C 1
ATOM 570 O O . GLN A 1 81 ? 3.021 -6.839 10.848 1.00 88.69 81 GLN A O 1
ATOM 575 N N . ALA A 1 82 ? 1.853 -5.869 9.190 1.00 92.25 82 ALA A N 1
ATOM 576 C CA . ALA A 1 82 ? 2.387 -6.685 8.111 1.00 92.25 82 ALA A CA 1
ATOM 577 C C . ALA A 1 82 ? 3.298 -5.856 7.201 1.00 92.25 82 ALA A C 1
ATOM 579 O O . ALA A 1 82 ? 3.220 -4.628 7.129 1.00 92.25 82 ALA A O 1
ATOM 580 N N . ARG A 1 83 ? 4.166 -6.552 6.469 1.00 92.44 83 ARG A N 1
ATOM 581 C CA . ARG A 1 83 ? 4.975 -5.962 5.405 1.00 92.44 83 ARG A CA 1
ATOM 582 C C . ARG A 1 83 ? 4.739 -6.739 4.126 1.00 92.44 83 ARG A C 1
ATOM 584 O O . ARG A 1 83 ? 5.144 -7.896 4.017 1.00 92.44 83 ARG A O 1
ATOM 591 N N . GLN A 1 84 ? 4.127 -6.084 3.152 1.00 91.62 84 GLN A N 1
ATOM 592 C CA . GLN A 1 84 ? 3.903 -6.660 1.842 1.00 91.62 84 GLN A CA 1
ATOM 593 C C . GLN A 1 84 ? 5.004 -6.204 0.885 1.00 91.62 84 GLN A C 1
ATOM 595 O O . GLN A 1 84 ? 5.337 -5.022 0.785 1.00 91.62 84 GLN A O 1
ATOM 600 N N . ARG A 1 85 ? 5.605 -7.163 0.178 1.00 92.00 85 ARG A N 1
ATOM 601 C CA . ARG A 1 85 ? 6.558 -6.839 -0.886 1.00 92.00 85 ARG A CA 1
ATOM 602 C C . ARG A 1 85 ? 5.821 -6.191 -2.053 1.00 92.00 85 ARG A C 1
ATOM 604 O O . ARG A 1 85 ? 4.692 -6.572 -2.361 1.00 92.00 85 ARG A O 1
ATOM 611 N N . GLY A 1 86 ? 6.498 -5.250 -2.703 1.00 89.25 86 GLY A N 1
ATOM 612 C CA . GLY A 1 86 ? 6.027 -4.659 -3.944 1.00 89.25 86 GLY A CA 1
ATOM 613 C C . GLY A 1 86 ? 5.940 -5.674 -5.084 1.00 89.25 86 GLY A C 1
ATOM 614 O O . GLY A 1 86 ? 6.332 -6.839 -4.971 1.00 89.25 86 GLY A O 1
ATOM 615 N N . THR A 1 87 ? 5.428 -5.206 -6.211 1.00 89.69 87 THR A N 1
ATOM 616 C CA . THR A 1 87 ? 5.284 -5.978 -7.446 1.00 89.69 87 THR A CA 1
ATOM 617 C C . THR A 1 87 ? 6.426 -5.674 -8.415 1.00 89.69 87 THR A C 1
ATOM 619 O O . THR A 1 87 ? 7.286 -4.835 -8.155 1.00 89.69 87 THR A O 1
ATOM 622 N N . LEU A 1 88 ? 6.424 -6.321 -9.583 1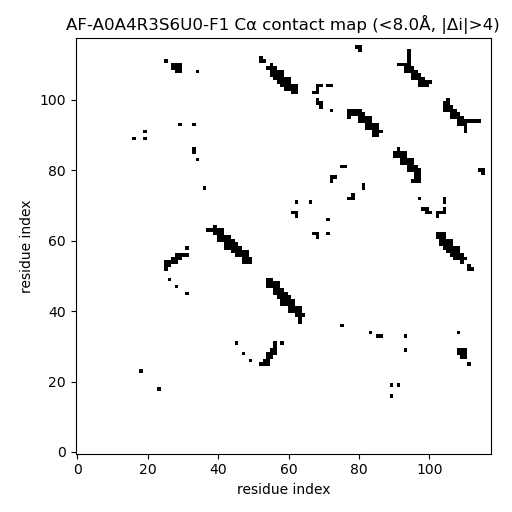.00 88.19 88 LEU A 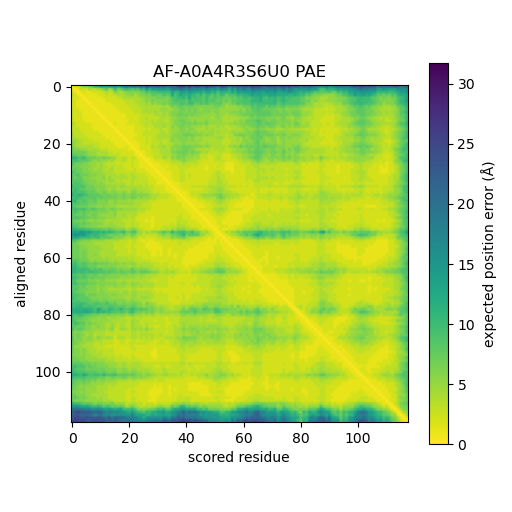N 1
ATOM 623 C CA . LEU A 1 88 ? 7.350 -5.968 -10.662 1.00 88.19 88 LEU A CA 1
ATOM 624 C C . LEU A 1 88 ? 7.125 -4.534 -11.186 1.00 88.19 88 LEU A C 1
ATOM 626 O O . LEU A 1 88 ? 8.062 -3.915 -11.684 1.00 88.19 88 LEU A O 1
ATOM 630 N N . TRP A 1 89 ? 5.902 -4.002 -11.067 1.00 87.62 89 TRP A N 1
ATOM 631 C CA . TRP A 1 89 ? 5.552 -2.659 -11.544 1.00 87.62 89 TRP A CA 1
ATOM 632 C C . TRP A 1 89 ? 5.823 -1.548 -10.534 1.00 87.62 89 TRP A C 1
ATOM 634 O O . TRP A 1 89 ? 6.140 -0.424 -10.927 1.00 87.62 89 TRP A O 1
ATOM 644 N N . ASP A 1 90 ? 5.710 -1.868 -9.249 1.00 90.75 90 ASP A N 1
ATOM 645 C CA . ASP A 1 90 ? 6.119 -1.003 -8.150 1.00 90.75 90 ASP A CA 1
ATOM 646 C C . ASP A 1 90 ? 6.775 -1.867 -7.066 1.00 90.75 90 ASP A C 1
ATOM 648 O O . ASP A 1 90 ? 6.062 -2.502 -6.285 1.00 90.75 90 ASP A O 1
ATOM 652 N N . PRO A 1 91 ? 8.116 -1.941 -7.027 1.00 92.19 91 PRO A N 1
ATOM 653 C CA . PRO A 1 91 ? 8.835 -2.798 -6.092 1.00 92.19 91 PRO A CA 1
ATOM 654 C C . PRO A 1 91 ? 8.948 -2.197 -4.689 1.00 92.19 91 PRO A C 1
ATOM 656 O O . PRO A 1 91 ? 9.559 -2.818 -3.814 1.00 92.19 91 PRO A O 1
ATOM 659 N N . ARG A 1 92 ? 8.396 -0.999 -4.449 1.00 92.69 92 ARG A N 1
ATOM 660 C CA . ARG A 1 92 ? 8.399 -0.396 -3.116 1.00 92.69 92 ARG A CA 1
ATOM 661 C C . ARG A 1 92 ? 7.619 -1.285 -2.151 1.00 92.69 92 ARG A C 1
ATOM 663 O O . ARG A 1 92 ? 6.591 -1.867 -2.482 1.00 92.69 92 ARG A O 1
ATOM 670 N N . THR A 1 93 ? 8.164 -1.427 -0.951 1.00 93.62 93 THR A N 1
ATOM 671 C CA . THR A 1 93 ? 7.560 -2.234 0.109 1.00 93.62 93 THR A CA 1
ATOM 672 C C . THR A 1 93 ? 6.413 -1.464 0.745 1.00 93.62 93 THR A C 1
ATOM 674 O O . THR A 1 93 ? 6.585 -0.291 1.057 1.00 93.62 93 THR A O 1
ATOM 677 N N . VAL A 1 94 ? 5.283 -2.133 0.963 1.00 94.62 94 VAL A N 1
ATOM 678 C CA . VAL A 1 94 ? 4.106 -1.556 1.617 1.00 94.62 94 VAL A CA 1
ATOM 679 C C . VAL A 1 94 ? 4.042 -2.057 3.054 1.00 94.62 94 VAL A C 1
ATOM 681 O O . VAL A 1 94 ? 4.060 -3.266 3.305 1.00 94.62 94 VAL A O 1
ATOM 684 N N . ASN A 1 95 ? 3.977 -1.132 4.002 1.00 94.19 95 ASN A N 1
ATOM 685 C CA . ASN A 1 95 ? 3.688 -1.434 5.395 1.00 94.19 95 ASN A CA 1
ATOM 686 C C . ASN A 1 95 ? 2.182 -1.364 5.609 1.00 94.19 95 ASN A C 1
ATOM 688 O O . ASN A 1 95 ? 1.516 -0.470 5.090 1.00 94.19 95 ASN A O 1
ATOM 692 N N . LEU A 1 96 ? 1.662 -2.335 6.351 1.00 95.00 96 LEU A N 1
ATOM 693 C CA . LEU A 1 96 ? 0.240 -2.501 6.579 1.00 95.00 96 LEU A CA 1
ATOM 694 C C . LEU A 1 96 ? -0.024 -2.592 8.077 1.00 95.00 96 LEU A C 1
ATOM 696 O O . LEU A 1 96 ? 0.605 -3.385 8.779 1.00 95.00 96 LEU A O 1
ATOM 700 N N . SER A 1 97 ? -0.990 -1.828 8.555 1.00 94.06 97 SER A N 1
ATOM 701 C CA . SER A 1 97 ? -1.603 -2.026 9.866 1.00 94.06 97 SER A CA 1
ATOM 702 C C . SER A 1 97 ? -3.111 -2.033 9.711 1.00 94.06 97 SER A C 1
ATOM 704 O O . SER A 1 97 ? -3.633 -1.557 8.705 1.00 94.06 97 SER A O 1
ATOM 706 N N . SER A 1 98 ? -3.822 -2.555 10.697 1.00 94.56 98 SER A N 1
ATOM 707 C CA . SER A 1 98 ? -5.272 -2.629 10.604 1.00 94.56 98 SER A CA 1
ATOM 708 C C . SER A 1 98 ? -5.949 -2.439 11.943 1.00 94.56 98 SER A C 1
ATOM 710 O O . SER A 1 98 ? -5.427 -2.872 12.969 1.00 94.56 98 SER A O 1
ATOM 712 N N . GLU A 1 99 ? -7.144 -1.875 11.898 1.00 94.50 99 GLU A N 1
ATOM 713 C CA . GLU A 1 99 ? -8.039 -1.729 13.031 1.00 94.50 99 GLU A CA 1
ATOM 714 C C . GLU A 1 99 ? -9.438 -2.192 12.623 1.00 94.50 99 GLU A C 1
ATOM 716 O O . GLU A 1 99 ? -9.872 -1.994 11.489 1.00 94.50 99 GLU A O 1
ATOM 721 N N . ALA A 1 100 ? -10.130 -2.879 13.527 1.00 94.44 100 ALA A N 1
ATOM 722 C CA . ALA A 1 100 ? -11.487 -3.331 13.269 1.00 94.44 100 ALA A CA 1
ATOM 723 C C . ALA A 1 100 ? -12.484 -2.262 13.718 1.00 94.44 100 ALA A C 1
ATOM 725 O O . ALA A 1 100 ? -12.503 -1.896 14.893 1.00 94.44 100 ALA A O 1
ATOM 726 N N . GLU A 1 101 ? -13.345 -1.826 12.804 1.00 94.44 101 GLU A N 1
ATOM 727 C CA . GLU A 1 101 ? -14.378 -0.825 13.054 1.00 94.44 101 GLU A CA 1
ATOM 728 C C . GLU A 1 101 ? -15.751 -1.410 12.704 1.00 94.44 101 GLU A C 1
ATOM 730 O O . GLU A 1 101 ? -16.167 -1.470 11.545 1.00 94.44 101 GLU A O 1
ATOM 735 N N . GLY A 1 102 ? -16.455 -1.904 13.727 1.00 93.38 102 GLY A N 1
ATOM 736 C CA . GLY A 1 102 ? -17.715 -2.623 13.544 1.00 93.38 102 GLY A CA 1
ATOM 737 C C . GLY A 1 102 ? -17.534 -3.867 12.668 1.00 93.38 102 GLY A C 1
ATOM 738 O O . GLY A 1 102 ? -16.789 -4.777 13.027 1.00 93.38 102 GLY A O 1
ATOM 739 N N . GLU A 1 103 ? -18.210 -3.884 11.518 1.00 94.62 103 GLU A N 1
ATOM 740 C CA . GLU A 1 103 ? -18.163 -4.970 10.525 1.00 94.62 103 GLU A CA 1
ATOM 741 C C . GLU A 1 103 ? -17.066 -4.777 9.462 1.00 94.62 103 GLU A C 1
ATOM 743 O O . GLU A 1 103 ? -16.919 -5.601 8.558 1.00 94.62 103 GLU A O 1
ATOM 748 N N . LEU A 1 104 ? -16.306 -3.681 9.528 1.00 96.56 104 LEU A N 1
ATOM 749 C CA . LEU A 1 104 ? -15.256 -3.360 8.567 1.00 96.56 104 LEU A CA 1
ATOM 750 C C . LEU A 1 104 ? -13.873 -3.568 9.179 1.00 96.56 104 LEU A C 1
ATOM 752 O O . LEU A 1 104 ? -13.642 -3.361 10.371 1.00 96.56 104 LEU A O 1
ATOM 756 N N . LEU A 1 105 ? -12.930 -3.953 8.327 1.00 96.88 105 LEU A N 1
ATOM 757 C CA . LEU A 1 105 ? -11.510 -3.863 8.611 1.00 96.88 105 LEU A CA 1
ATOM 758 C C . LEU A 1 105 ? -10.966 -2.594 7.958 1.00 96.88 105 LEU A C 1
ATOM 760 O O . LEU A 1 105 ? -10.948 -2.488 6.732 1.00 96.88 105 LEU A O 1
ATOM 764 N N . VAL A 1 106 ? -10.506 -1.647 8.767 1.00 97.31 106 VAL A N 1
ATOM 765 C CA . VAL A 1 106 ? -9.825 -0.444 8.293 1.00 97.31 106 VAL A CA 1
ATOM 766 C C . VAL A 1 106 ? -8.340 -0.755 8.191 1.00 97.31 106 VAL A C 1
ATOM 768 O O . VAL A 1 106 ? -7.669 -0.990 9.194 1.00 97.31 106 VAL A O 1
ATOM 771 N N . ILE A 1 107 ? -7.823 -0.797 6.968 1.00 96.69 107 ILE A N 1
ATOM 772 C CA . ILE A 1 107 ? -6.416 -1.070 6.681 1.00 96.69 107 ILE A CA 1
ATOM 773 C C . ILE A 1 107 ? -5.718 0.250 6.382 1.00 96.69 107 ILE A C 1
ATOM 775 O O . ILE A 1 107 ? -6.133 1.012 5.513 1.00 96.69 107 ILE A O 1
ATOM 779 N N . ARG A 1 108 ? -4.608 0.486 7.068 1.00 95.62 108 ARG A N 1
ATOM 780 C CA . ARG A 1 108 ? -3.681 1.574 6.793 1.00 95.62 108 ARG A CA 1
ATOM 781 C C . ARG A 1 108 ? -2.513 1.035 5.982 1.00 95.62 108 ARG A C 1
ATOM 783 O O . ARG A 1 108 ? -1.846 0.105 6.435 1.00 95.62 108 ARG A O 1
ATOM 790 N N . ALA A 1 109 ? -2.262 1.616 4.815 1.00 96.00 109 ALA A N 1
ATOM 791 C CA . ALA A 1 109 ? -1.180 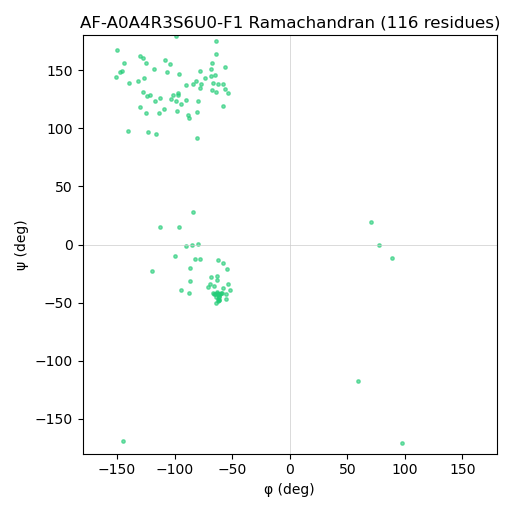1.212 3.926 1.00 96.00 109 ALA A CA 1
ATOM 792 C C . ALA A 1 109 ? -0.259 2.391 3.603 1.00 96.00 109 ALA A C 1
ATOM 794 O O . ALA A 1 109 ? -0.716 3.445 3.164 1.00 96.00 109 ALA A O 1
ATOM 795 N N . ASP A 1 110 ? 1.048 2.222 3.790 1.00 94.94 110 ASP A N 1
ATOM 796 C CA . ASP A 1 110 ? 2.022 3.294 3.577 1.00 94.94 110 ASP A CA 1
ATOM 797 C C . ASP A 1 110 ? 3.402 2.767 3.141 1.00 94.94 110 ASP A C 1
ATOM 799 O O . ASP A 1 110 ? 3.685 1.570 3.218 1.00 94.94 110 ASP A O 1
ATOM 803 N N . TYR A 1 111 ? 4.273 3.668 2.676 1.00 92.81 111 TYR A N 1
ATOM 804 C CA . TYR A 1 111 ? 5.644 3.341 2.259 1.00 92.81 111 TYR A CA 1
ATOM 805 C C . TYR A 1 111 ? 6.723 3.664 3.309 1.00 92.81 111 TYR A C 1
ATOM 807 O O . TYR A 1 111 ? 7.883 3.290 3.125 1.00 92.81 111 TYR A O 1
ATOM 815 N N . TRP A 1 112 ? 6.378 4.373 4.387 1.00 88.06 112 TRP A N 1
ATOM 816 C CA . TRP A 1 112 ? 7.339 5.119 5.215 1.00 88.06 112 TRP A CA 1
ATOM 817 C C . TRP A 1 112 ? 7.396 4.672 6.679 1.00 88.06 112 TRP A C 1
ATOM 819 O O . TRP A 1 112 ? 8.409 4.883 7.352 1.00 88.06 112 TRP A O 1
ATOM 829 N N . SER A 1 113 ? 6.342 4.038 7.185 1.00 85.44 113 SER A N 1
ATOM 830 C CA . SER A 1 113 ? 6.268 3.550 8.553 1.00 85.44 113 SER A CA 1
ATOM 831 C C . SER A 1 113 ? 7.289 2.442 8.797 1.00 85.44 113 SER A C 1
ATOM 833 O O . SER A 1 113 ? 7.662 1.651 7.925 1.00 85.44 113 SER A O 1
ATOM 835 N N . ARG A 1 114 ? 7.812 2.410 10.023 1.00 75.00 114 ARG A N 1
ATOM 836 C CA . ARG A 1 114 ? 8.698 1.338 10.477 1.00 75.00 114 ARG A CA 1
ATOM 837 C C . ARG A 1 114 ? 7.872 0.316 11.238 1.00 75.00 114 ARG A C 1
ATOM 839 O O . ARG A 1 114 ? 6.929 0.687 11.930 1.00 75.00 114 ARG A O 1
ATOM 846 N N . GLN A 1 115 ? 8.267 -0.953 11.130 1.00 66.38 115 GLN A N 1
ATOM 847 C CA . GLN A 1 115 ? 7.690 -2.007 11.959 1.00 66.38 115 GLN A CA 1
ATOM 848 C C . GLN A 1 115 ? 7.849 -1.644 13.433 1.00 66.38 115 GLN A C 1
ATOM 850 O O . GLN A 1 115 ? 8.937 -1.241 13.853 1.00 66.38 115 GLN A O 1
ATOM 855 N N . ALA A 1 116 ? 6.776 -1.811 14.201 1.00 59.62 116 ALA A N 1
ATOM 856 C CA . ALA A 1 116 ? 6.852 -1.794 15.649 1.00 59.62 116 ALA A CA 1
ATOM 857 C C . ALA A 1 116 ? 7.832 -2.889 16.103 1.00 59.62 116 ALA A C 1
ATOM 859 O O . ALA A 1 116 ? 7.648 -4.069 15.797 1.00 59.62 116 ALA A O 1
ATOM 860 N N . THR A 1 117 ? 8.904 -2.488 16.785 1.00 54.81 117 THR A N 1
ATOM 861 C CA . THR A 1 117 ? 9.796 -3.427 17.472 1.00 54.81 117 THR A CA 1
ATOM 862 C C . THR A 1 117 ? 9.017 -4.053 18.638 1.00 54.81 117 THR A C 1
ATOM 864 O O . THR A 1 117 ? 8.340 -3.294 19.336 1.00 54.81 117 THR A O 1
ATOM 867 N N . PRO A 1 118 ? 9.062 -5.387 18.828 1.00 53.56 118 PRO A N 1
ATOM 868 C CA . PRO A 1 118 ? 8.405 -6.052 19.955 1.00 53.56 118 PRO A CA 1
ATOM 869 C C . PRO A 1 118 ? 8.950 -5.607 21.316 1.00 53.56 118 PRO A C 1
ATOM 871 O O . PRO A 1 118 ? 10.133 -5.195 21.382 1.00 53.56 118 PRO A O 1
#

pLDDT: mean 91.85, std 7.47, range [53.56, 97.81]

Foldseek 3Di:
DVVVVVVVVVVVLVVLQCCCPVVDDLADEDDPVFQDADPQKDFPDWDWDADPQGIWIKTWIQHHPPDALVNSCVVSVPVAKDWAAGDSNRRQIKIWGWDHDPRIIIIIIGRGDDDDDD

Radius of gyration: 16.84 Å; Cα contacts (8 Å, |Δi|>4): 200; chains: 1; bounding box: 36×30×54 Å

Nearest PDB structures (foldseek):
  3fg8-assembly3_C  TM=6.031E-01  e=6.539E-01  Rhodococcus jostii RHA1
  2bz1-assembly1_A-2  TM=5.397E-01  e=1.310E+00  Escherichia coli
  4qvu-assembly1_A  TM=4.246E-01  e=5.574E+00  Bacillus cereus ATCC 10987
  5fl3-assembly1_A  TM=3.114E-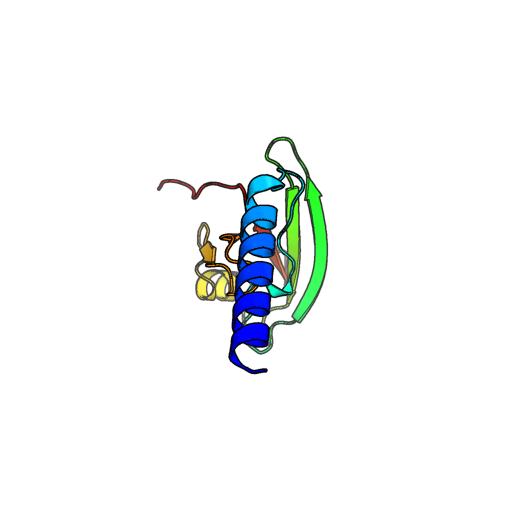01  e=1.310E+00  Thermus thermophilus
  5zfq-assembly1_A  TM=3.366E-01  e=5.260E+00  Geobacter sulfurreducens PCA

Sequence (118 aa):
MVVVTLALVTLLAGVRLVSLFAFATEGDVPPASSVSLPAGSELIAEEKDCASGGCWAVLSVRPPEGVRPQDLAASLGMTPQARQRGTLWDPRTVNLSSEAEGELLVIRADYWSRQATP

Solvent-accessible surface area (backbone atoms only — not comparable to full-atom values): 6818 Å² total; per-residue (Å²): 109,69,69,62,54,49,52,50,51,53,49,53,51,50,53,52,53,50,48,58,62,78,67,60,53,57,79,47,52,58,58,74,89,74,55,90,73,62,89,67,48,42,81,76,47,80,48,80,49,74,57,98,87,32,24,28,22,40,35,37,27,35,46,29,91,96,49,53,26,65,58,51,37,51,74,65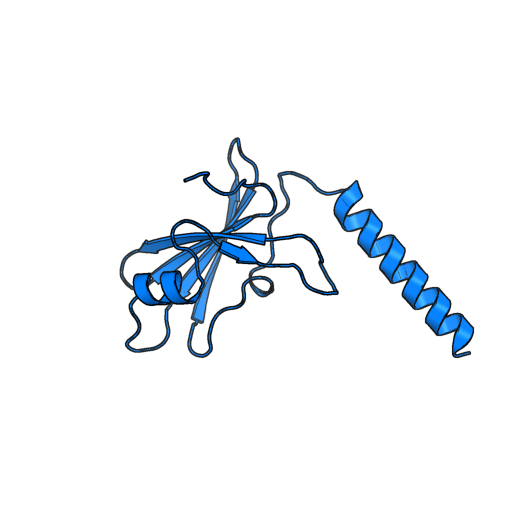,45,22,75,77,51,25,77,45,76,39,48,98,90,50,64,63,51,36,35,33,34,59,50,66,56,87,74,24,25,38,34,41,30,21,66,74,75,75,82,83,78,131

Mean predicted aligned error: 4.58 Å

Secondary structure (DSSP, 8-state):
-HHHHHHHHHHHHHHHHHHHHHT--TT----GGGS-PPTT-EEEEEEEEEETTEEEEEEEEEPPTT--HHHHHHHTT-SS-EEE---SS--PPEEEEEEEETTEEEEEEESSPPPPP-